Protein AF-A0A815DNC7-F1 (afdb_monomer)

Organism: NCBI:txid392033

Solvent-accessible surface area (backbone atoms only — not comparable to full-atom values): 7719 Å² total; per-residue (Å²): 117,54,85,57,88,48,74,67,56,47,53,52,51,52,52,52,50,52,59,57,53,57,51,51,60,57,48,51,54,53,51,49,60,74,75,42,46,79,85,54,43,58,59,54,49,51,54,52,54,51,49,52,55,52,47,51,56,50,52,52,52,50,52,56,58,41,68,72,48,70,76,67,83,84,49,62,48,74,32,53,50,51,44,69,61,50,58,64,48,54,61,52,51,54,50,44,66,76,69,58,60,92,44,74,83,74,32,86,90,57,52,75,68,55,38,54,51,50,53,51,53,46,47,53,64,71,60,58,73,95,117

pLDDT: mean 81.77, std 10.91, range [35.25, 95.88]

Radius of gyration: 20.59 Å; Cα contacts (8 Å, |Δi|>4): 52; chains: 1; bounding box: 56×28×52 Å

Mean predicted aligned error: 8.29 Å

InterPro domains:
  IPR011701 Major facilitator superfamily [PF07690] (3-101)
  IPR020846 Major facilitator superfamily domain [PS50850] (1-131)
  IPR036259 MFS transporter superfamily [G3DSA:1.20.1250.20] (1-125)
  IPR036259 MFS transporter superfamily [SSF103473] (1-124)

Sequence (131 aa):
MAFVKNSQQLLIARFLLGMIQSGFFTGTIIYFSLWYCKKEQIMRFAILFGAVFAAGVLDDILAYGISHMEDIGGLKNWRWLFLFEGLPIIPLGVMTYLFLGSIPDTVQWLNNCEKLLLTNLLREDAGGKLQ

Secondary structure (DSSP, 8-state):
-TT--SHHHHHHHHHHHHHHHHHHHHHHHHHHHHHS-HHHHHHHHHHHHHHHHHHHHHHHHHHHHHHT--SGGG--HHHHHHHHHHHHHHHHHHHHHHH--SSTTT-TTS-HHHHHHHHHHHHHHHS----

Structure (mmCIF, N/CA/C/O backbone):
data_AF-A0A815DNC7-F1
#
_entry.id   AF-A0A815DNC7-F1
#
loop_
_atom_site.group_PDB
_atom_site.id
_atom_site.type_symbol
_atom_site.label_atom_id
_atom_site.label_alt_id
_atom_site.label_comp_id
_atom_site.label_asym_id
_atom_site.label_entity_id
_atom_site.label_seq_id
_atom_site.pdbx_PDB_ins_code
_atom_site.Cartn_x
_atom_site.Cartn_y
_atom_site.Cartn_z
_atom_site.occupancy
_atom_site.B_iso_or_equiv
_atom_site.auth_seq_id
_atom_site.auth_comp_id
_atom_site.auth_asym_id
_atom_site.auth_atom_id
_atom_site.pdbx_PDB_model_num
ATOM 1 N N . MET A 1 1 ? -12.841 -6.440 8.687 1.00 74.56 1 MET A N 1
ATOM 2 C CA . MET A 1 1 ? -12.642 -6.441 10.160 1.00 74.56 1 MET A CA 1
ATOM 3 C C . MET A 1 1 ? -13.697 -5.634 10.912 1.00 74.56 1 MET A C 1
ATOM 5 O O . MET A 1 1 ? -14.107 -6.076 11.978 1.00 74.56 1 MET A O 1
ATOM 9 N N . ALA A 1 2 ? -14.200 -4.524 10.357 1.00 74.81 2 ALA A N 1
ATOM 10 C CA . ALA A 1 2 ? -15.220 -3.681 10.994 1.00 74.81 2 ALA A CA 1
ATOM 11 C C . ALA A 1 2 ? -16.512 -4.421 11.424 1.00 74.81 2 ALA A C 1
ATOM 13 O O . ALA A 1 2 ? -17.056 -4.138 12.487 1.00 74.81 2 ALA A O 1
ATOM 14 N N . PHE A 1 3 ? -16.968 -5.420 10.658 1.00 79.00 3 PHE A N 1
ATOM 15 C CA . PHE A 1 3 ? -18.218 -6.158 10.926 1.00 79.00 3 PHE A CA 1
ATOM 16 C C . PHE A 1 3 ? -18.055 -7.443 11.759 1.00 79.00 3 PHE A C 1
ATOM 18 O O . PHE A 1 3 ? -18.997 -8.222 11.898 1.00 79.00 3 PHE A O 1
ATOM 25 N N . VAL A 1 4 ? -16.866 -7.693 12.313 1.00 82.62 4 VAL A N 1
ATOM 26 C CA . VAL A 1 4 ? -16.583 -8.915 13.078 1.00 82.62 4 VAL A CA 1
ATOM 27 C C . VAL A 1 4 ? -17.301 -8.896 14.429 1.00 82.62 4 VAL A C 1
ATOM 29 O O . VAL A 1 4 ? -17.156 -7.940 15.193 1.00 82.62 4 VAL A O 1
ATOM 32 N N . LYS A 1 5 ? -18.029 -9.976 14.744 1.00 80.06 5 LYS A N 1
ATOM 33 C CA . LYS A 1 5 ? -18.792 -10.117 15.998 1.00 80.06 5 LYS A CA 1
ATOM 34 C C . LYS A 1 5 ? -18.094 -11.004 17.037 1.00 80.06 5 LYS A C 1
ATOM 36 O O . LYS A 1 5 ? -18.235 -10.741 18.225 1.00 80.06 5 LYS A O 1
ATOM 41 N N . ASN A 1 6 ? -17.297 -11.982 16.593 1.00 87.44 6 ASN A N 1
ATOM 42 C CA . ASN A 1 6 ? -16.635 -12.967 17.461 1.00 87.44 6 ASN A CA 1
ATOM 43 C C . ASN A 1 6 ? -15.102 -12.869 17.398 1.00 87.44 6 ASN A C 1
ATOM 45 O O . ASN A 1 6 ? -14.533 -12.610 16.338 1.00 87.44 6 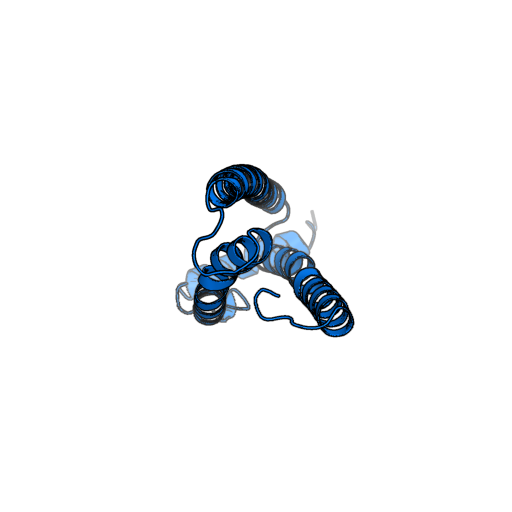ASN A O 1
ATOM 49 N N . SER A 1 7 ? -14.412 -13.179 18.500 1.00 85.19 7 SER A N 1
ATOM 50 C CA . SER A 1 7 ? -12.938 -13.156 18.567 1.00 85.19 7 SER A CA 1
ATOM 51 C C . SER A 1 7 ? -12.273 -14.108 17.564 1.00 85.19 7 SER A C 1
ATOM 53 O O . SER A 1 7 ? -11.257 -13.769 16.967 1.00 85.19 7 SER A O 1
ATOM 55 N N . GLN A 1 8 ? -12.882 -15.270 17.304 1.00 90.12 8 GLN A N 1
ATOM 56 C CA . GLN A 1 8 ? -12.397 -16.223 16.297 1.00 90.12 8 GLN A CA 1
ATOM 57 C C . GLN A 1 8 ? -12.438 -15.638 14.877 1.00 90.12 8 GLN A C 1
A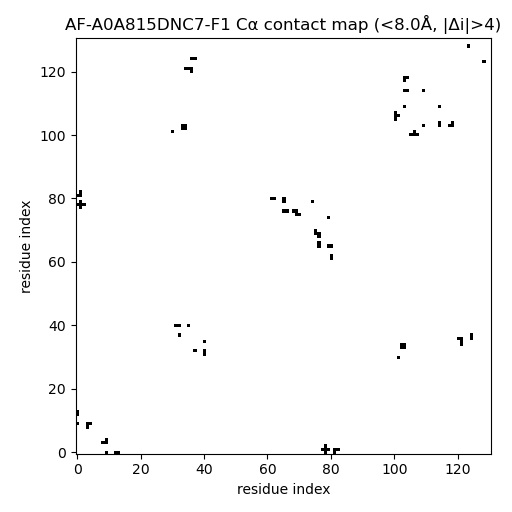TOM 59 O O . GLN A 1 8 ? -11.480 -15.769 14.120 1.00 90.12 8 GLN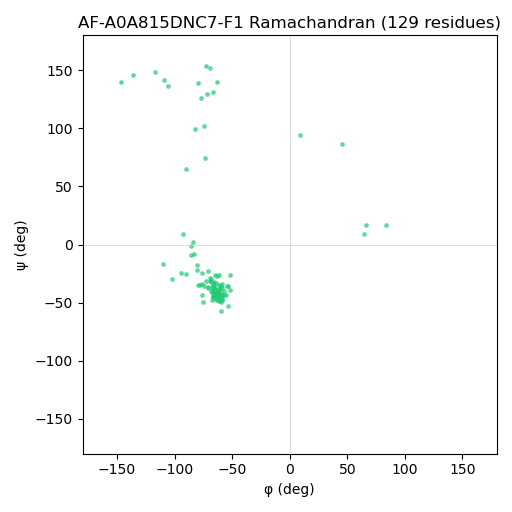 A O 1
ATOM 64 N N . GLN A 1 9 ? -13.515 -14.928 14.528 1.00 88.69 9 GLN A N 1
ATOM 65 C CA . GLN A 1 9 ? -13.645 -14.256 13.231 1.00 88.69 9 GLN A CA 1
ATOM 66 C C . GLN A 1 9 ? -12.598 -13.147 13.059 1.00 88.69 9 GLN A C 1
ATOM 68 O O . GLN A 1 9 ? -12.122 -12.924 11.948 1.00 88.69 9 GLN A O 1
ATOM 73 N N . LEU A 1 10 ? -12.212 -12.469 14.148 1.00 88.12 10 LEU A N 1
ATOM 74 C CA . LEU A 1 10 ? -11.170 -11.440 14.107 1.00 88.12 10 LEU A CA 1
ATOM 75 C C . LEU A 1 10 ? -9.818 -12.062 13.759 1.00 88.12 10 LEU A C 1
ATOM 77 O O . LEU A 1 10 ? -9.101 -11.542 12.907 1.00 88.12 10 LEU A O 1
ATOM 81 N N . LEU A 1 11 ? -9.503 -13.191 14.393 1.00 90.75 11 LEU A N 1
ATOM 82 C CA . LEU A 1 11 ? -8.242 -13.897 14.201 1.00 90.75 11 LEU A CA 1
ATOM 83 C C . LEU A 1 11 ? -8.126 -14.467 12.782 1.00 90.75 11 LEU A C 1
ATOM 85 O O . LEU A 1 11 ? -7.104 -14.278 12.126 1.00 90.75 11 LEU A O 1
ATOM 89 N N . ILE A 1 12 ? -9.206 -15.066 12.268 1.00 92.69 12 ILE A N 1
ATOM 90 C CA . ILE A 1 12 ? -9.277 -15.548 10.881 1.00 92.69 12 ILE A CA 1
ATOM 91 C C . ILE A 1 12 ? -9.111 -14.385 9.897 1.00 92.69 12 ILE A C 1
ATOM 93 O O . ILE A 1 12 ? -8.307 -14.472 8.973 1.00 92.69 12 ILE A O 1
ATOM 97 N N . ALA A 1 13 ? -9.814 -13.267 10.105 1.00 90.62 13 ALA A N 1
ATOM 98 C CA . ALA A 1 13 ? -9.668 -12.096 9.242 1.00 90.62 13 ALA A CA 1
ATOM 99 C C . ALA A 1 13 ? -8.232 -11.545 9.258 1.00 90.62 13 ALA A C 1
ATOM 101 O O . ALA A 1 13 ? -7.719 -11.144 8.217 1.00 90.62 13 ALA A O 1
ATOM 102 N N . ARG A 1 14 ? -7.565 -11.544 10.420 1.00 89.31 14 ARG A N 1
ATOM 103 C CA . ARG A 1 14 ? -6.170 -11.095 10.567 1.00 89.31 14 ARG A CA 1
ATOM 104 C C . ARG A 1 14 ? -5.208 -11.996 9.807 1.00 89.31 14 ARG A C 1
ATOM 106 O O . ARG A 1 14 ? -4.329 -11.489 9.117 1.00 89.31 14 ARG A O 1
ATOM 113 N N . PHE A 1 15 ? -5.419 -13.304 9.897 1.00 93.06 15 PHE A N 1
ATOM 114 C CA . PHE A 1 15 ? -4.640 -14.290 9.163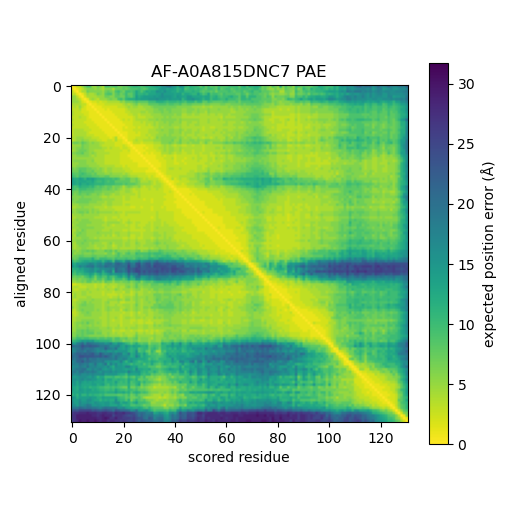 1.00 93.06 15 PHE A CA 1
ATOM 115 C C . PHE A 1 15 ? -4.783 -14.112 7.646 1.00 93.06 15 PHE A C 1
ATOM 117 O O . PHE A 1 15 ? -3.781 -14.017 6.940 1.00 93.06 15 PHE A O 1
ATOM 124 N N . LEU A 1 16 ? -6.018 -13.981 7.151 1.00 92.06 16 LEU A N 1
ATOM 125 C CA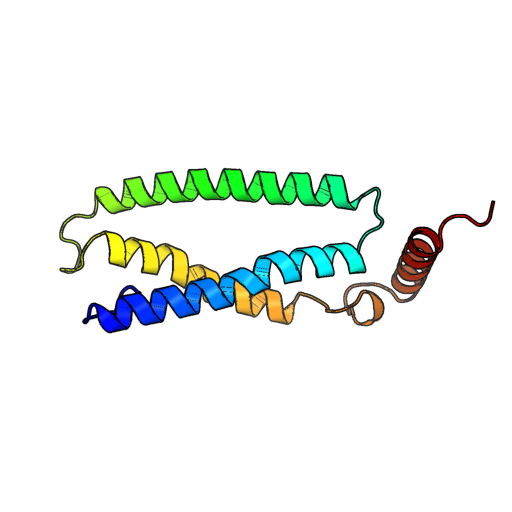 . LEU A 1 16 ? -6.278 -13.774 5.725 1.00 92.06 16 LEU A CA 1
ATOM 126 C C . LEU A 1 16 ? -5.680 -12.460 5.211 1.00 92.06 16 LEU A C 1
ATOM 128 O O . LEU A 1 16 ? -5.073 -12.452 4.144 1.00 92.06 16 LEU A O 1
ATOM 132 N N . LEU A 1 17 ? -5.789 -11.365 5.973 1.00 89.50 17 LEU A N 1
ATOM 133 C CA . LEU A 1 17 ? -5.153 -10.102 5.587 1.00 89.50 17 LEU A CA 1
ATOM 134 C C . LEU A 1 17 ? -3.631 -10.233 5.484 1.00 89.50 17 LEU A C 1
ATOM 136 O O . LEU A 1 17 ? -3.057 -9.756 4.510 1.00 89.50 17 LEU A O 1
ATOM 140 N N . GLY A 1 18 ? -2.983 -10.897 6.446 1.00 90.38 18 GLY A N 1
ATOM 141 C CA . GLY A 1 18 ? -1.535 -11.117 6.400 1.00 90.38 18 GLY A CA 1
ATOM 142 C C . GLY A 1 18 ? -1.114 -11.953 5.190 1.00 90.38 18 GLY A C 1
ATOM 143 O O . GLY A 1 18 ? -0.163 -11.604 4.492 1.00 90.38 18 GLY A O 1
ATOM 144 N N . MET A 1 19 ? -1.871 -13.012 4.888 1.00 92.38 19 MET A N 1
ATOM 145 C CA . MET A 1 19 ? -1.643 -13.841 3.705 1.00 92.38 19 MET A CA 1
ATOM 146 C C . MET A 1 19 ? -1.731 -13.014 2.415 1.00 92.38 19 MET A C 1
ATOM 148 O O . MET A 1 19 ? -0.823 -13.077 1.590 1.00 92.38 19 MET A O 1
ATOM 152 N N . ILE A 1 20 ? -2.768 -12.186 2.270 1.00 89.56 20 ILE A N 1
ATOM 153 C CA . ILE A 1 20 ? -2.967 -11.340 1.085 1.00 89.56 20 ILE A CA 1
ATOM 154 C C . ILE A 1 20 ? -1.875 -10.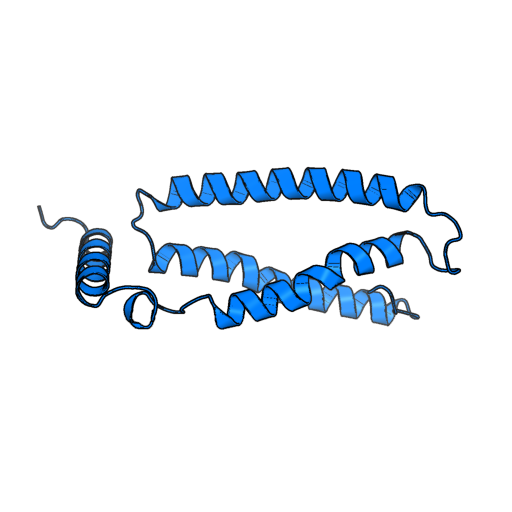261 0.968 1.00 89.56 20 ILE A C 1
ATOM 156 O O . ILE A 1 20 ? -1.327 -10.062 -0.115 1.00 89.56 20 ILE A O 1
ATOM 160 N N . GLN A 1 21 ? -1.513 -9.588 2.066 1.00 86.75 21 GLN A N 1
ATOM 161 C CA . GLN A 1 21 ? -0.504 -8.520 2.049 1.00 86.75 21 GLN A CA 1
ATOM 162 C C . GLN A 1 21 ? 0.898 -9.026 1.694 1.00 86.75 21 GLN A C 1
ATOM 164 O O . GLN A 1 21 ? 1.654 -8.314 1.035 1.00 86.75 21 GLN A O 1
ATOM 169 N N . SER A 1 22 ? 1.242 -10.260 2.075 1.00 88.06 22 SER A N 1
ATOM 170 C CA . SER A 1 22 ? 2.557 -10.835 1.759 1.00 88.06 22 SER A CA 1
ATOM 171 C C . SER A 1 22 ? 2.831 -10.897 0.249 1.00 88.06 22 SER A C 1
ATOM 173 O O . SER A 1 22 ? 3.934 -10.579 -0.196 1.00 88.06 22 SER A O 1
ATOM 175 N N . GLY A 1 23 ? 1.806 -11.203 -0.554 1.00 87.50 23 GLY A N 1
ATOM 176 C CA . GLY A 1 23 ? 1.913 -11.263 -2.012 1.00 87.50 23 GLY A CA 1
ATOM 177 C C . GLY A 1 23 ? 2.132 -9.899 -2.669 1.00 87.50 23 GLY A C 1
ATOM 178 O O . GLY A 1 23 ? 2.790 -9.818 -3.704 1.00 87.50 23 GLY A O 1
ATOM 179 N N . PHE A 1 24 ? 1.634 -8.820 -2.061 1.00 86.56 24 PHE A N 1
ATOM 180 C CA . PHE A 1 24 ? 1.737 -7.472 -2.620 1.00 86.56 24 PHE A CA 1
ATOM 181 C C . PHE A 1 24 ? 3.190 -6.986 -2.699 1.00 86.56 24 PHE A C 1
ATOM 183 O O . PHE A 1 24 ? 3.627 -6.500 -3.745 1.00 86.56 24 PHE A O 1
ATOM 190 N N . PHE A 1 25 ? 3.960 -7.154 -1.620 1.00 84.81 25 PHE A N 1
ATOM 191 C CA . PHE A 1 25 ? 5.339 -6.665 -1.569 1.00 84.81 25 PHE A CA 1
ATOM 192 C C . PHE A 1 25 ? 6.248 -7.436 -2.535 1.00 84.81 25 PHE A C 1
ATOM 194 O O . PHE A 1 25 ? 6.950 -6.834 -3.349 1.00 84.81 25 PHE A O 1
ATOM 201 N N . THR A 1 26 ? 6.175 -8.771 -2.522 1.00 88.75 26 THR A N 1
ATOM 202 C CA . THR A 1 26 ? 6.933 -9.618 -3.456 1.00 88.75 26 THR A CA 1
ATOM 203 C C . THR A 1 26 ? 6.509 -9.382 -4.906 1.00 88.75 26 THR A C 1
ATOM 205 O O . THR A 1 26 ? 7.367 -9.264 -5.781 1.00 88.75 26 THR A O 1
ATOM 208 N N . GLY A 1 27 ? 5.205 -9.248 -5.169 1.00 88.31 27 GLY A N 1
ATOM 209 C CA . GLY A 1 27 ? 4.683 -8.957 -6.504 1.00 88.31 27 GLY A CA 1
ATOM 210 C C . GLY A 1 27 ? 5.197 -7.627 -7.054 1.00 88.31 27 GLY A C 1
ATOM 211 O O . GLY A 1 27 ? 5.634 -7.563 -8.201 1.00 88.31 27 GLY A O 1
ATOM 212 N N . THR A 1 28 ? 5.238 -6.591 -6.217 1.00 87.50 28 THR A N 1
ATOM 213 C CA . THR A 1 28 ? 5.739 -5.262 -6.595 1.00 87.50 28 THR A CA 1
ATOM 214 C C . THR A 1 28 ? 7.225 -5.297 -6.969 1.00 87.50 28 THR A C 1
ATOM 216 O O . THR A 1 28 ? 7.624 -4.706 -7.971 1.00 87.50 28 THR A O 1
ATOM 219 N N . ILE A 1 29 ? 8.051 -6.038 -6.222 1.00 87.88 29 ILE A N 1
ATOM 220 C CA . ILE A 1 29 ? 9.490 -6.173 -6.516 1.00 87.88 29 ILE A CA 1
ATOM 221 C C . ILE A 1 29 ? 9.726 -6.873 -7.859 1.00 87.88 29 ILE A C 1
ATOM 223 O O . ILE A 1 29 ? 10.548 -6.422 -8.662 1.00 87.88 29 ILE A O 1
ATOM 227 N N . ILE A 1 30 ? 9.003 -7.965 -8.117 1.00 87.19 30 ILE A N 1
ATOM 228 C CA . ILE A 1 30 ? 9.102 -8.698 -9.386 1.00 87.19 30 ILE A CA 1
ATOM 229 C C . ILE A 1 30 ? 8.632 -7.805 -10.536 1.00 87.19 30 ILE A C 1
ATOM 231 O O . ILE A 1 30 ? 9.301 -7.728 -11.563 1.00 87.19 30 ILE A O 1
ATOM 235 N N . TYR A 1 31 ? 7.536 -7.069 -10.343 1.00 86.19 31 TYR A N 1
ATOM 236 C CA . TYR A 1 31 ? 7.021 -6.138 -11.340 1.00 86.19 31 TYR A CA 1
ATOM 237 C C . TYR A 1 31 ? 8.050 -5.061 -11.711 1.00 86.19 31 TYR A C 1
ATOM 239 O O . TYR A 1 31 ? 8.335 -4.864 -12.891 1.00 86.19 31 TYR A O 1
ATOM 247 N N . PHE A 1 32 ? 8.687 -4.421 -10.724 1.00 85.44 32 PHE A N 1
ATOM 248 C CA . PHE A 1 32 ? 9.762 -3.458 -10.989 1.00 85.44 32 PHE A CA 1
ATOM 249 C C . PHE A 1 32 ? 10.957 -4.095 -11.705 1.00 85.44 32 PHE A C 1
ATOM 251 O O . PHE A 1 32 ? 11.569 -3.457 -12.561 1.00 85.44 32 PHE A O 1
ATOM 258 N N . SER A 1 33 ? 11.258 -5.357 -11.396 1.00 83.62 33 SER A N 1
ATOM 259 C CA . SER A 1 33 ? 12.360 -6.087 -12.025 1.00 83.62 33 SER A CA 1
ATOM 260 C C . SER A 1 33 ? 12.109 -6.410 -13.500 1.00 83.62 33 SER A C 1
ATOM 262 O O . SER A 1 33 ? 13.059 -6.481 -14.273 1.00 83.62 33 SER A O 1
ATOM 264 N N . LEU A 1 34 ? 10.846 -6.575 -13.903 1.00 82.19 34 LEU A N 1
ATOM 265 C CA . LEU A 1 34 ? 10.455 -6.842 -15.293 1.00 82.19 34 LEU A CA 1
ATOM 266 C C . LEU A 1 34 ? 10.412 -5.582 -16.168 1.00 82.19 34 LEU A C 1
ATOM 268 O O . LEU A 1 34 ? 10.477 -5.688 -17.390 1.00 82.19 34 LEU A O 1
ATOM 272 N N . TRP A 1 35 ? 10.279 -4.406 -15.555 1.00 80.25 35 TRP A N 1
ATOM 273 C CA . TRP A 1 35 ? 10.030 -3.148 -16.263 1.00 80.25 35 TRP A CA 1
ATOM 274 C C . TRP A 1 35 ? 11.205 -2.169 -16.265 1.00 80.25 35 TRP A C 1
ATOM 276 O O . TRP A 1 35 ? 11.208 -1.247 -17.078 1.00 80.25 35 TRP A O 1
ATOM 286 N N . TYR A 1 36 ? 12.198 -2.344 -15.388 1.00 81.69 36 TYR A N 1
ATOM 287 C CA . TYR A 1 36 ? 13.283 -1.374 -15.218 1.00 81.69 36 TYR A CA 1
ATOM 288 C C . TYR A 1 36 ? 14.661 -2.020 -15.115 1.00 81.69 36 TYR A C 1
ATOM 290 O O . TYR A 1 36 ? 14.819 -3.067 -14.491 1.00 81.69 36 TYR A O 1
ATOM 298 N N . CYS A 1 37 ? 15.676 -1.335 -15.648 1.00 80.50 37 CYS A N 1
ATOM 299 C CA . CYS A 1 37 ? 17.082 -1.714 -15.500 1.00 80.50 37 CYS A CA 1
ATOM 300 C C . CYS A 1 37 ? 17.575 -1.512 -14.057 1.00 80.50 37 CYS A C 1
ATOM 302 O O . CYS A 1 37 ? 17.126 -0.606 -13.346 1.00 80.50 37 CYS A O 1
ATOM 304 N N . LYS A 1 38 ? 18.572 -2.298 -13.637 1.00 78.88 38 LYS A N 1
ATOM 305 C CA . LYS A 1 38 ? 19.097 -2.338 -12.255 1.00 78.88 38 LYS A CA 1
ATOM 306 C C . LYS A 1 38 ? 19.506 -0.970 -11.707 1.00 78.88 38 LYS A C 1
ATOM 308 O O . LYS A 1 38 ? 19.306 -0.686 -10.529 1.00 78.88 38 LYS A O 1
ATOM 313 N N . LYS A 1 39 ? 20.057 -0.102 -12.561 1.00 81.06 39 LYS A N 1
ATOM 314 C CA . LYS A 1 39 ? 20.490 1.253 -12.176 1.00 81.06 39 LYS A CA 1
ATOM 315 C C . LYS A 1 39 ? 19.325 2.180 -11.820 1.00 81.06 39 LYS A C 1
ATOM 317 O O . LYS A 1 39 ? 19.481 3.038 -10.959 1.00 81.06 39 LYS A O 1
ATOM 322 N N . GLU A 1 40 ? 18.169 2.003 -12.453 1.00 84.06 40 GLU A N 1
ATOM 323 C CA . GLU A 1 40 ? 16.986 2.839 -12.217 1.00 84.06 40 GLU A CA 1
ATOM 324 C C . GLU A 1 40 ? 16.088 2.290 -11.105 1.00 84.06 40 GLU A C 1
ATOM 326 O O . GLU A 1 40 ? 15.371 3.051 -10.453 1.00 84.06 40 GLU A O 1
ATOM 331 N N . GLN A 1 41 ? 16.135 0.976 -10.863 1.00 86.75 41 GLN A N 1
ATOM 332 C CA . GLN A 1 41 ? 15.325 0.310 -9.840 1.00 86.75 41 GLN A CA 1
ATOM 333 C C . GLN A 1 41 ? 15.513 0.935 -8.453 1.00 86.75 41 GLN A C 1
ATOM 335 O O . GLN A 1 41 ? 14.531 1.182 -7.758 1.00 86.75 41 GLN A O 1
ATOM 340 N N . ILE A 1 42 ? 16.755 1.249 -8.066 1.00 88.12 42 ILE A N 1
ATOM 341 C CA . ILE A 1 42 ? 17.072 1.807 -6.740 1.00 88.12 42 ILE A CA 1
ATOM 342 C C . ILE A 1 42 ? 16.352 3.141 -6.513 1.00 88.12 42 ILE A C 1
ATOM 344 O O . ILE A 1 42 ? 15.740 3.343 -5.466 1.00 88.12 42 ILE A O 1
ATOM 348 N N . MET A 1 43 ? 16.373 4.037 -7.505 1.00 89.25 43 MET A N 1
ATOM 349 C CA . MET A 1 43 ? 15.706 5.338 -7.401 1.00 89.25 43 MET A CA 1
ATOM 350 C C . MET A 1 43 ? 14.184 5.179 -7.295 1.00 89.25 43 MET A C 1
ATOM 352 O O . MET A 1 43 ? 13.540 5.871 -6.508 1.00 89.25 43 MET A O 1
ATOM 356 N N . ARG A 1 44 ? 13.600 4.233 -8.038 1.00 88.50 44 ARG A N 1
ATOM 357 C CA . ARG A 1 44 ? 12.155 3.957 -7.998 1.00 88.50 44 ARG A CA 1
ATOM 358 C C . ARG A 1 44 ? 11.726 3.360 -6.664 1.00 88.50 44 ARG A C 1
ATOM 360 O O . ARG A 1 44 ? 10.709 3.779 -6.116 1.00 88.50 44 ARG A O 1
ATOM 367 N N . PHE A 1 45 ? 12.526 2.456 -6.101 1.00 89.75 45 PHE A N 1
ATOM 368 C CA . PHE A 1 45 ? 12.297 1.956 -4.749 1.00 89.75 45 PHE A CA 1
ATOM 369 C C . PHE A 1 45 ? 12.398 3.070 -3.709 1.00 89.75 45 PHE A C 1
ATOM 371 O O . PHE A 1 45 ? 11.549 3.132 -2.827 1.00 89.75 45 PHE A O 1
ATOM 378 N N . ALA A 1 46 ? 13.363 3.986 -3.824 1.00 92.00 46 ALA A N 1
ATOM 379 C CA . ALA A 1 46 ? 13.480 5.109 -2.895 1.00 92.00 46 ALA A CA 1
ATOM 380 C C . ALA A 1 46 ? 12.215 5.986 -2.883 1.00 92.00 46 ALA A C 1
ATOM 382 O O . ALA A 1 46 ? 11.726 6.343 -1.812 1.00 92.00 46 ALA A O 1
ATOM 383 N N . ILE A 1 47 ? 11.641 6.271 -4.058 1.00 92.06 47 ILE A N 1
ATOM 384 C CA . ILE A 1 47 ? 10.374 7.012 -4.174 1.00 92.06 47 ILE A CA 1
ATOM 385 C C . ILE A 1 47 ? 9.217 6.216 -3.555 1.00 92.06 47 ILE A C 1
ATOM 387 O O . ILE A 1 47 ? 8.429 6.780 -2.798 1.00 92.06 47 ILE A O 1
ATOM 391 N N . LEU A 1 48 ? 9.130 4.908 -3.830 1.00 90.81 48 LEU A N 1
ATOM 392 C CA . LEU A 1 48 ? 8.094 4.038 -3.267 1.00 90.81 48 LEU A CA 1
ATOM 393 C C . LEU A 1 48 ? 8.150 4.017 -1.735 1.00 90.81 48 LEU A C 1
ATOM 395 O O . LEU A 1 48 ? 7.134 4.229 -1.081 1.00 90.81 48 LEU A O 1
ATOM 399 N N . PHE A 1 49 ? 9.331 3.803 -1.155 1.00 91.31 49 PHE A N 1
ATOM 400 C CA . PHE A 1 49 ? 9.506 3.813 0.296 1.00 91.31 49 PHE A CA 1
ATOM 401 C C . PHE A 1 49 ? 9.229 5.194 0.890 1.00 91.31 49 PHE A C 1
ATOM 403 O O . PHE A 1 49 ? 8.590 5.277 1.934 1.00 91.31 49 PHE A O 1
ATOM 410 N N . GLY A 1 50 ? 9.625 6.276 0.212 1.00 95.62 50 GLY A N 1
ATOM 411 C CA . GLY A 1 50 ? 9.259 7.636 0.609 1.00 95.62 50 GLY A CA 1
ATOM 412 C C . GLY A 1 50 ? 7.742 7.833 0.684 1.00 95.62 50 GLY A C 1
ATOM 413 O O . GLY A 1 50 ? 7.241 8.384 1.662 1.00 95.62 50 GLY A O 1
ATOM 414 N N . ALA A 1 51 ? 7.001 7.313 -0.298 1.00 93.19 51 ALA A N 1
ATOM 415 C CA . ALA A 1 51 ? 5.541 7.332 -0.287 1.00 93.19 51 ALA A CA 1
ATOM 416 C C . ALA A 1 51 ? 4.949 6.475 0.843 1.00 93.19 51 ALA A C 1
ATOM 418 O O . ALA A 1 51 ? 3.984 6.900 1.467 1.00 93.19 51 ALA A O 1
ATOM 419 N N . VAL A 1 52 ? 5.538 5.313 1.155 1.00 92.31 52 VAL A N 1
ATOM 420 C CA . VAL A 1 52 ? 5.120 4.472 2.294 1.00 92.31 52 VAL A CA 1
ATOM 421 C C . VAL A 1 52 ? 5.298 5.208 3.623 1.00 92.31 52 VAL A C 1
ATOM 423 O O . VAL A 1 52 ? 4.396 5.183 4.455 1.00 92.31 52 VAL A O 1
ATOM 426 N N . PHE A 1 53 ? 6.421 5.905 3.821 1.00 95.62 53 PHE A N 1
ATOM 427 C CA . PHE A 1 53 ? 6.623 6.723 5.020 1.00 95.62 53 PHE A CA 1
ATOM 428 C C . PHE A 1 53 ? 5.618 7.873 5.105 1.00 95.62 53 PHE A C 1
ATOM 430 O O . PHE A 1 53 ? 5.049 8.109 6.167 1.00 95.62 53 PHE A O 1
ATOM 437 N N . ALA A 1 54 ? 5.371 8.567 3.991 1.00 95.75 54 ALA A N 1
ATOM 438 C CA . ALA A 1 54 ? 4.380 9.637 3.943 1.00 95.75 54 ALA A CA 1
ATOM 439 C C . ALA A 1 54 ? 2.964 9.117 4.239 1.00 95.75 54 ALA A C 1
ATOM 441 O O . ALA A 1 54 ? 2.244 9.737 5.016 1.00 95.75 54 ALA A O 1
ATOM 442 N N . ALA A 1 55 ? 2.587 7.968 3.670 1.00 92.94 55 ALA A N 1
ATOM 443 C CA . ALA A 1 55 ? 1.318 7.306 3.950 1.00 92.94 55 ALA A CA 1
ATOM 444 C C . ALA A 1 55 ? 1.190 6.963 5.438 1.00 92.94 55 ALA A C 1
ATOM 446 O O . ALA A 1 55 ? 0.194 7.336 6.039 1.00 92.94 55 ALA A O 1
ATOM 447 N N . GLY A 1 56 ? 2.234 6.404 6.062 1.00 93.06 56 GLY A N 1
ATOM 448 C CA . GLY A 1 56 ? 2.223 6.108 7.498 1.00 93.06 56 GLY A CA 1
ATOM 449 C C . GLY A 1 56 ? 1.940 7.334 8.375 1.00 93.06 56 GLY A C 1
ATOM 450 O O . GLY A 1 56 ? 1.150 7.255 9.309 1.00 93.06 56 GLY A O 1
ATOM 451 N N . VAL A 1 57 ? 2.504 8.499 8.036 1.00 95.88 57 VAL A N 1
ATOM 452 C CA . VAL A 1 57 ? 2.192 9.755 8.746 1.00 95.88 57 VAL A CA 1
ATOM 453 C C . VAL A 1 57 ? 0.732 10.174 8.533 1.00 95.88 57 VAL A C 1
ATOM 455 O O . VAL A 1 57 ? 0.091 10.678 9.455 1.00 95.88 57 VAL A O 1
ATOM 458 N N . LEU A 1 58 ? 0.184 9.973 7.331 1.00 93.12 58 LEU A N 1
ATOM 459 C CA . LEU A 1 58 ? -1.230 10.241 7.056 1.00 93.12 58 LEU A CA 1
ATOM 460 C C . LEU A 1 58 ? -2.151 9.282 7.821 1.00 93.12 58 LEU A C 1
ATOM 462 O O . LEU A 1 58 ? -3.177 9.727 8.333 1.00 93.12 58 LEU A O 1
ATOM 466 N N . ASP A 1 59 ? -1.776 8.008 7.939 1.00 90.44 59 ASP A N 1
ATOM 467 C CA . ASP A 1 59 ? -2.494 7.009 8.731 1.00 90.44 59 ASP A CA 1
ATOM 468 C C . ASP A 1 59 ? -2.523 7.388 10.220 1.00 90.44 59 ASP A C 1
ATOM 470 O O . ASP A 1 59 ? -3.576 7.308 10.855 1.00 90.44 59 ASP A O 1
ATOM 474 N N . ASP A 1 60 ? -1.416 7.900 10.768 1.00 91.12 60 ASP A N 1
ATOM 475 C CA . ASP A 1 60 ? -1.359 8.391 12.152 1.00 91.12 60 ASP A CA 1
ATOM 476 C C . ASP A 1 60 ? -2.289 9.598 12.376 1.00 91.12 60 ASP A C 1
ATOM 478 O O . ASP A 1 60 ? -3.017 9.667 13.374 1.00 91.12 60 ASP A O 1
ATOM 482 N N . ILE A 1 61 ? -2.322 10.543 11.430 1.00 92.31 61 ILE A N 1
ATOM 483 C CA . ILE A 1 61 ? -3.230 11.702 11.481 1.00 92.31 61 ILE A CA 1
ATOM 484 C C . ILE A 1 61 ? -4.691 11.245 11.377 1.00 92.31 61 ILE A C 1
ATOM 486 O O . ILE A 1 61 ? -5.555 11.745 12.102 1.00 92.31 61 ILE A O 1
ATOM 490 N N . LEU A 1 62 ? -4.979 10.277 10.505 1.00 89.81 62 LEU A N 1
ATOM 491 C CA . LEU A 1 62 ? -6.311 9.700 10.356 1.00 89.81 62 LEU A CA 1
ATOM 492 C C . LEU A 1 62 ? -6.755 8.994 11.645 1.00 89.81 62 LEU A C 1
ATOM 494 O O . LEU A 1 62 ? -7.885 9.188 12.098 1.00 89.81 62 LEU A O 1
ATOM 498 N N . ALA A 1 63 ? -5.861 8.233 12.279 1.00 88.88 63 ALA A N 1
ATOM 499 C CA . ALA A 1 63 ? -6.114 7.584 13.560 1.00 88.88 63 ALA A CA 1
ATOM 500 C C . ALA A 1 63 ? -6.397 8.604 14.675 1.00 88.88 63 ALA A C 1
ATOM 502 O O . ALA A 1 63 ? -7.311 8.397 15.477 1.00 88.88 63 ALA A O 1
ATOM 503 N N . TYR A 1 64 ? -5.677 9.731 14.692 1.00 89.56 64 TYR A N 1
ATOM 504 C CA . TYR A 1 64 ? -5.956 10.846 15.598 1.00 89.56 64 TYR A CA 1
ATOM 505 C C . TYR A 1 64 ? -7.319 11.504 15.321 1.00 89.56 64 TYR A C 1
ATOM 507 O O . TYR A 1 64 ? -8.055 11.823 16.252 1.00 89.56 64 TYR A O 1
ATOM 515 N N . GLY A 1 65 ? -7.715 11.668 14.057 1.00 86.44 65 GLY A N 1
ATOM 516 C CA . GLY A 1 65 ? -9.047 12.176 13.712 1.00 86.44 65 GLY A CA 1
ATOM 517 C C . GLY A 1 65 ? -10.172 11.244 14.179 1.00 86.44 65 GLY A C 1
ATOM 518 O O . GLY A 1 65 ? -11.186 11.695 14.710 1.00 86.44 65 GLY A O 1
ATOM 519 N N . ILE A 1 66 ? -9.971 9.932 14.046 1.00 84.88 66 ILE A N 1
ATOM 520 C CA . ILE A 1 66 ? -10.950 8.908 14.435 1.00 84.88 66 ILE A CA 1
ATOM 521 C C . ILE A 1 66 ? -11.004 8.712 15.956 1.00 84.88 66 ILE A C 1
ATOM 523 O O . ILE A 1 66 ? -12.045 8.317 16.481 1.00 84.88 66 ILE A O 1
ATOM 527 N N . SER A 1 67 ? -9.937 9.024 16.697 1.00 81.69 67 SER A N 1
ATOM 528 C CA . SER A 1 67 ? -9.976 8.982 18.164 1.00 81.69 67 SER A CA 1
ATOM 529 C C . SER A 1 67 ? -10.934 10.019 18.760 1.00 81.69 67 SER A C 1
ATOM 531 O O . SER A 1 67 ? -11.501 9.761 19.815 1.00 81.69 67 SER A O 1
ATOM 533 N N . HIS A 1 68 ? -11.184 11.128 18.055 1.00 80.81 68 HIS A N 1
ATOM 534 C CA . HIS A 1 68 ? -12.145 12.166 18.450 1.00 80.81 68 HIS A CA 1
ATOM 535 C C . HIS A 1 68 ? -13.596 11.836 18.061 1.00 80.81 68 HIS A C 1
ATOM 537 O O . HIS A 1 68 ? -14.520 12.541 18.462 1.00 80.81 68 HIS A O 1
ATOM 543 N N . MET A 1 69 ? -13.814 10.772 17.284 1.00 71.19 69 MET A N 1
ATOM 544 C CA . MET A 1 69 ? -15.139 10.288 16.897 1.00 71.19 69 MET A CA 1
ATOM 545 C C . MET A 1 69 ? -15.653 9.265 17.917 1.00 71.19 69 MET A C 1
ATOM 547 O O . MET A 1 69 ? -15.819 8.087 17.600 1.00 71.19 69 MET A O 1
ATOM 551 N N . GLU A 1 70 ? -15.889 9.701 19.153 1.00 63.34 70 GLU A N 1
ATOM 552 C CA . GLU A 1 70 ? -16.573 8.878 20.156 1.00 63.34 70 GLU A CA 1
ATOM 553 C C . GLU A 1 70 ? -18.099 8.905 19.927 1.00 63.34 70 GLU A C 1
ATOM 555 O O . GLU A 1 70 ? -18.678 9.931 19.578 1.00 63.34 70 GLU A O 1
ATOM 560 N N . ASP A 1 71 ? -18.749 7.746 20.073 1.00 60.81 71 ASP A N 1
ATOM 561 C CA . ASP A 1 71 ? -20.209 7.537 19.989 1.00 60.81 71 ASP A CA 1
ATOM 562 C C . ASP A 1 71 ? -20.921 7.800 18.644 1.00 60.81 71 ASP A C 1
ATOM 564 O O . ASP A 1 71 ? -22.146 7.669 18.542 1.00 60.81 71 ASP A O 1
ATOM 568 N N . ILE A 1 72 ? -20.192 8.036 17.549 1.00 65.44 72 ILE A N 1
ATOM 569 C CA . ILE A 1 72 ? -20.805 8.121 16.214 1.00 65.44 72 ILE A CA 1
ATOM 570 C C . ILE A 1 72 ? -21.189 6.708 15.725 1.00 65.44 72 ILE A C 1
ATOM 572 O O . ILE A 1 72 ? -20.357 5.917 15.272 1.00 65.44 72 ILE A O 1
ATOM 576 N N . GLY A 1 73 ? -22.481 6.375 15.825 1.00 64.69 73 GLY A N 1
ATOM 577 C CA . GLY A 1 73 ? -23.070 5.151 15.262 1.00 64.69 73 GLY A CA 1
ATOM 578 C C . GLY A 1 73 ? -22.939 3.879 16.113 1.00 64.69 73 GLY A C 1
ATOM 579 O O . GLY A 1 73 ? -23.116 2.784 15.579 1.00 64.69 73 GLY A O 1
ATOM 580 N N . GLY A 1 74 ? -22.623 3.985 17.412 1.00 71.06 74 GLY A N 1
ATOM 581 C CA . GLY A 1 74 ? -22.578 2.841 18.345 1.00 71.06 74 GLY A CA 1
ATOM 582 C C . GLY A 1 74 ? -21.479 1.805 18.055 1.00 71.06 74 GLY A C 1
ATOM 583 O O . GLY A 1 74 ? -21.534 0.666 18.529 1.00 71.06 74 GLY A O 1
ATOM 584 N N . LEU A 1 75 ? -20.484 2.170 17.243 1.00 72.06 75 LEU A N 1
ATOM 585 C CA . LEU A 1 75 ? -19.359 1.322 16.851 1.00 72.06 75 LEU A CA 1
ATOM 586 C C . LEU A 1 75 ? -18.072 1.808 17.521 1.00 72.06 75 LEU A C 1
ATOM 588 O O . LEU A 1 75 ? -17.821 3.001 17.618 1.00 72.06 75 LEU A O 1
ATOM 592 N N . LYS A 1 76 ? -17.222 0.864 17.941 1.00 78.06 76 LYS A N 1
ATOM 593 C CA . LYS A 1 76 ? -15.899 1.170 18.506 1.00 78.06 76 LYS A CA 1
ATOM 594 C C . LYS A 1 76 ? -15.012 1.866 17.465 1.00 78.06 76 LYS A C 1
ATOM 596 O O . LYS A 1 76 ? -14.954 1.399 16.328 1.00 78.06 76 LYS A O 1
ATOM 601 N N . ASN A 1 77 ? -14.238 2.867 17.882 1.00 78.88 77 ASN A N 1
ATOM 602 C CA . ASN A 1 77 ? -13.406 3.725 17.021 1.00 78.88 77 ASN A CA 1
ATOM 603 C C . ASN A 1 77 ? -12.483 2.922 16.076 1.00 78.88 77 ASN A C 1
ATOM 605 O O . ASN A 1 77 ? -12.382 3.218 14.889 1.00 78.88 77 ASN A O 1
ATOM 609 N N . TRP A 1 78 ? -11.897 1.814 16.548 1.00 80.94 78 TRP A N 1
ATOM 610 C CA . TRP A 1 78 ? -11.040 0.947 15.721 1.00 80.94 78 TRP A CA 1
ATOM 611 C C . TRP A 1 78 ? -11.760 0.323 14.509 1.00 80.94 78 TRP A C 1
ATOM 613 O O . TRP A 1 78 ? -11.119 -0.010 13.517 1.00 80.94 78 TRP A O 1
ATOM 623 N N . ARG A 1 79 ? -13.087 0.137 14.562 1.00 84.31 79 ARG A N 1
ATOM 624 C CA . ARG A 1 79 ? -13.865 -0.404 13.432 1.00 84.31 79 ARG A CA 1
ATOM 625 C C . ARG A 1 79 ? -14.035 0.626 12.325 1.00 84.31 79 ARG A C 1
ATOM 627 O O . ARG A 1 79 ? -14.015 0.241 11.159 1.00 84.31 79 ARG A O 1
ATOM 634 N N . TRP A 1 80 ? -14.187 1.896 12.697 1.00 83.81 80 TRP A N 1
ATOM 635 C CA . TRP A 1 80 ? -14.244 3.009 11.756 1.00 83.81 80 TRP A CA 1
ATOM 636 C C . TRP A 1 80 ? -12.915 3.180 11.026 1.00 83.81 80 TRP A C 1
ATOM 638 O O . TRP A 1 80 ? -12.933 3.316 9.807 1.00 83.81 80 TRP A O 1
ATOM 648 N N . LEU A 1 81 ? -11.784 3.033 11.724 1.00 85.62 81 LEU A N 1
ATOM 649 C CA . LEU A 1 81 ? -10.449 3.047 11.112 1.00 85.62 81 LEU A CA 1
ATOM 650 C C . LEU A 1 81 ? -10.337 2.038 9.959 1.00 85.62 81 LEU A C 1
ATOM 652 O O . LEU A 1 81 ? -10.083 2.425 8.824 1.00 85.62 81 LEU A O 1
ATOM 656 N N . PHE A 1 82 ? -10.679 0.768 10.203 1.00 84.00 82 PHE A N 1
ATOM 657 C CA . PHE A 1 82 ? -10.662 -0.253 9.146 1.00 84.00 82 PHE A CA 1
ATOM 658 C C . PHE A 1 82 ? -11.641 0.012 7.999 1.00 84.00 82 PHE A C 1
ATOM 660 O O . PHE A 1 82 ? -11.440 -0.508 6.901 1.00 84.00 82 PHE A O 1
ATOM 667 N N . LEU A 1 83 ? -12.738 0.729 8.252 1.00 85.75 83 LEU A N 1
ATOM 668 C CA . LEU A 1 83 ? -13.704 1.064 7.212 1.00 85.75 83 LEU A CA 1
ATOM 669 C C . LEU A 1 83 ? -13.146 2.170 6.310 1.00 85.75 83 LEU A C 1
ATOM 671 O O . LEU A 1 83 ? -13.154 2.011 5.095 1.00 85.75 83 LEU A O 1
ATOM 675 N N . PHE A 1 84 ? -12.636 3.252 6.900 1.00 86.38 84 PHE A N 1
ATOM 676 C CA . PHE A 1 84 ? -12.083 4.387 6.161 1.00 86.38 84 PHE A CA 1
ATOM 677 C C . PHE A 1 84 ? -10.801 4.039 5.413 1.00 86.38 84 PHE A C 1
ATOM 679 O O . PHE A 1 84 ? -10.621 4.496 4.291 1.00 86.38 84 PHE A O 1
ATOM 686 N N . GLU A 1 85 ? -9.953 3.195 5.992 1.00 86.62 85 GLU A N 1
ATOM 687 C CA . GLU A 1 85 ? -8.728 2.733 5.345 1.00 86.62 85 GLU A CA 1
ATOM 688 C C . GLU A 1 85 ? -9.037 1.679 4.269 1.00 86.62 85 GLU A C 1
ATOM 690 O O . GLU A 1 85 ? -8.538 1.746 3.151 1.00 86.62 85 GLU A O 1
ATOM 695 N N . GLY A 1 86 ? -9.931 0.724 4.555 1.00 85.88 86 GLY A N 1
ATOM 696 C CA . GLY A 1 86 ? -10.209 -0.401 3.658 1.00 85.88 86 GLY A CA 1
ATOM 697 C C . GLY A 1 86 ? -11.107 -0.080 2.459 1.00 85.88 86 GLY A C 1
ATOM 698 O O . GLY A 1 86 ? -10.922 -0.655 1.386 1.00 85.88 86 GLY A O 1
ATOM 699 N N . LEU A 1 87 ? -12.088 0.814 2.614 1.00 89.69 87 LEU A N 1
ATOM 700 C CA . LEU A 1 87 ? -13.062 1.134 1.565 1.00 89.69 87 LEU A CA 1
ATOM 701 C C . LEU A 1 87 ? -12.433 1.730 0.286 1.00 89.69 87 LEU A C 1
ATOM 703 O O . LEU A 1 87 ? -12.771 1.236 -0.792 1.00 89.69 87 LEU A O 1
ATOM 707 N N . PRO A 1 88 ? -11.529 2.732 0.342 1.00 90.00 88 PRO A N 1
ATOM 708 C CA . PRO A 1 88 ? -10.937 3.319 -0.863 1.00 90.00 88 PRO A CA 1
ATOM 709 C C . PRO A 1 88 ? -9.956 2.378 -1.577 1.00 90.00 88 PRO A C 1
ATOM 711 O O . PRO A 1 88 ? -9.751 2.507 -2.784 1.00 90.00 88 PRO A O 1
ATOM 714 N N . ILE A 1 89 ? -9.385 1.393 -0.876 1.00 90.06 89 ILE A N 1
ATOM 715 C CA . ILE A 1 89 ? -8.419 0.444 -1.452 1.00 90.06 89 ILE A CA 1
ATOM 716 C C . ILE A 1 89 ? -9.096 -0.505 -2.453 1.00 90.06 89 ILE A C 1
ATOM 718 O O . ILE A 1 89 ? -8.478 -0.896 -3.441 1.00 90.06 89 ILE A O 1
ATOM 722 N N . ILE A 1 90 ? -10.373 -0.849 -2.249 1.00 90.12 90 ILE A N 1
ATOM 723 C CA . ILE A 1 90 ? -11.117 -1.762 -3.133 1.00 90.12 90 ILE A CA 1
ATOM 724 C C . ILE A 1 90 ? -11.199 -1.226 -4.579 1.00 90.12 90 ILE A C 1
ATOM 726 O O . ILE A 1 90 ? -10.738 -1.926 -5.485 1.00 90.12 90 ILE A O 1
ATOM 730 N N . PRO A 1 91 ? -11.732 -0.014 -4.848 1.00 93.38 91 PRO A N 1
ATOM 731 C CA . PRO A 1 91 ? -11.776 0.522 -6.206 1.00 93.38 91 PRO A CA 1
ATOM 732 C C . PRO A 1 91 ? -10.379 0.801 -6.770 1.00 93.38 91 PRO A C 1
ATOM 734 O O . PRO A 1 91 ? -10.162 0.562 -7.955 1.00 93.38 91 PRO A O 1
ATOM 737 N N . LEU A 1 92 ? -9.414 1.229 -5.944 1.00 89.88 92 LEU A N 1
ATOM 738 C CA . LEU A 1 92 ? -8.024 1.411 -6.382 1.00 89.88 92 LEU A CA 1
ATOM 739 C C . LEU A 1 92 ? -7.391 0.094 -6.851 1.00 89.88 92 LEU A C 1
ATOM 741 O O . LEU A 1 92 ? -6.685 0.077 -7.860 1.00 89.88 92 LEU A O 1
ATOM 745 N N . GLY A 1 93 ? -7.680 -1.019 -6.175 1.00 88.38 93 GLY A N 1
ATOM 746 C CA . GLY A 1 93 ? -7.239 -2.351 -6.586 1.00 88.38 93 GLY A CA 1
ATOM 747 C C . GLY A 1 93 ? -7.837 -2.776 -7.927 1.00 88.38 93 GLY A C 1
ATOM 748 O O . GLY A 1 93 ? -7.116 -3.271 -8.792 1.00 88.38 93 GLY A O 1
ATOM 749 N N . VAL A 1 94 ? -9.131 -2.516 -8.143 1.00 89.12 94 VAL A N 1
ATOM 750 C CA . VAL A 1 94 ? -9.801 -2.791 -9.428 1.00 89.12 94 VAL A CA 1
ATOM 751 C C . VAL A 1 94 ? -9.226 -1.922 -10.547 1.00 89.12 94 VAL A C 1
ATOM 753 O O . VAL A 1 94 ? -8.922 -2.435 -11.621 1.00 89.12 94 VAL A O 1
ATOM 756 N N . MET A 1 95 ? -9.018 -0.627 -10.298 1.00 88.75 95 MET A N 1
ATOM 757 C CA . MET A 1 95 ? -8.373 0.265 -11.265 1.00 88.75 95 MET A CA 1
ATOM 758 C C . MET A 1 95 ? -6.966 -0.223 -11.605 1.00 88.75 95 MET A C 1
ATOM 760 O O . MET A 1 95 ? -6.620 -0.331 -12.777 1.00 88.75 95 MET A O 1
ATOM 764 N N . THR A 1 96 ? -6.176 -0.593 -10.598 1.00 87.00 96 THR A N 1
ATOM 765 C CA . THR A 1 96 ? -4.825 -1.123 -10.810 1.00 87.00 96 THR A CA 1
ATOM 766 C C . THR A 1 96 ? -4.866 -2.389 -11.661 1.00 87.00 96 THR A C 1
ATOM 768 O O . THR A 1 96 ? -4.096 -2.496 -12.604 1.00 87.00 96 THR A O 1
ATOM 771 N N . TYR A 1 97 ? -5.799 -3.311 -11.417 1.00 83.12 97 TYR A N 1
ATOM 772 C CA . TYR A 1 97 ? -5.940 -4.517 -12.237 1.00 83.12 97 TYR A CA 1
ATOM 773 C C . TYR A 1 97 ? -6.252 -4.218 -13.714 1.00 83.12 97 TYR A C 1
ATOM 775 O O . TYR A 1 97 ? -5.763 -4.919 -14.595 1.00 83.12 97 TYR A O 1
ATOM 783 N N . LEU A 1 98 ? -7.035 -3.173 -13.999 1.00 81.81 98 LEU A N 1
ATOM 784 C CA . LEU A 1 98 ? -7.391 -2.793 -15.370 1.00 81.81 98 LEU A CA 1
ATOM 785 C C . LEU A 1 98 ? -6.282 -2.012 -16.092 1.00 81.81 98 LEU A C 1
ATOM 787 O O . LEU A 1 98 ? -6.124 -2.160 -17.301 1.00 81.81 98 LEU A O 1
ATOM 791 N N . PHE A 1 99 ? -5.529 -1.175 -15.373 1.00 78.69 99 PHE A N 1
ATOM 792 C CA . PHE A 1 99 ? -4.508 -0.304 -15.966 1.00 78.69 99 PHE A CA 1
ATOM 793 C C . PHE A 1 99 ? -3.091 -0.898 -15.946 1.00 78.69 99 PHE A C 1
ATOM 795 O O . PHE A 1 99 ? -2.256 -0.512 -16.768 1.00 78.69 99 PHE A O 1
ATOM 802 N N . LEU A 1 100 ? -2.787 -1.820 -15.028 1.00 77.25 100 LEU A N 1
ATOM 803 C CA . LEU A 1 100 ? -1.446 -2.381 -14.868 1.00 77.25 100 LEU A CA 1
ATOM 804 C C . LEU A 1 100 ? -1.207 -3.508 -15.887 1.00 77.25 100 LEU A C 1
ATOM 806 O O . LEU A 1 100 ? -1.621 -4.649 -15.695 1.00 77.25 100 LEU A O 1
ATOM 810 N N . GLY A 1 101 ? -0.521 -3.184 -16.985 1.00 69.62 101 GLY A N 1
ATOM 811 C CA . GLY A 1 101 ? -0.085 -4.170 -17.978 1.00 69.62 101 GLY A CA 1
ATOM 812 C C . GLY A 1 101 ? 0.965 -5.125 -17.400 1.00 69.62 101 GLY A C 1
ATOM 813 O O . GLY A 1 101 ? 1.945 -4.690 -16.805 1.00 69.62 101 GLY A O 1
ATOM 814 N N . SER A 1 102 ? 0.782 -6.431 -17.588 1.00 65.81 102 SER A N 1
ATOM 815 C CA . SER A 1 102 ? 1.615 -7.474 -16.968 1.00 65.81 102 SER A CA 1
ATOM 816 C C . SER A 1 102 ? 3.069 -7.498 -17.456 1.00 65.81 102 SER A C 1
ATOM 818 O O . SER A 1 102 ? 3.965 -7.853 -16.694 1.00 65.81 102 SER A O 1
ATOM 820 N N . ILE A 1 103 ? 3.316 -7.150 -18.721 1.00 63.06 103 ILE A N 1
ATOM 821 C CA . ILE A 1 103 ? 4.620 -7.266 -19.391 1.00 63.06 103 ILE A CA 1
ATOM 822 C C . ILE A 1 103 ? 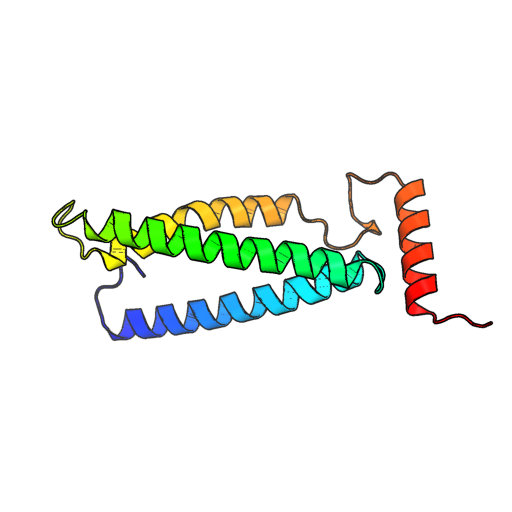4.727 -6.103 -20.381 1.00 63.06 103 ILE A C 1
ATOM 824 O O . ILE A 1 103 ? 3.726 -5.853 -21.053 1.00 63.06 103 ILE A O 1
ATOM 828 N N . PRO A 1 104 ? 5.892 -5.440 -20.546 1.00 63.62 104 PRO A N 1
ATOM 829 C CA . PRO A 1 104 ? 6.066 -4.314 -21.475 1.00 63.62 104 PRO A CA 1
ATOM 830 C C . PRO A 1 104 ? 5.596 -4.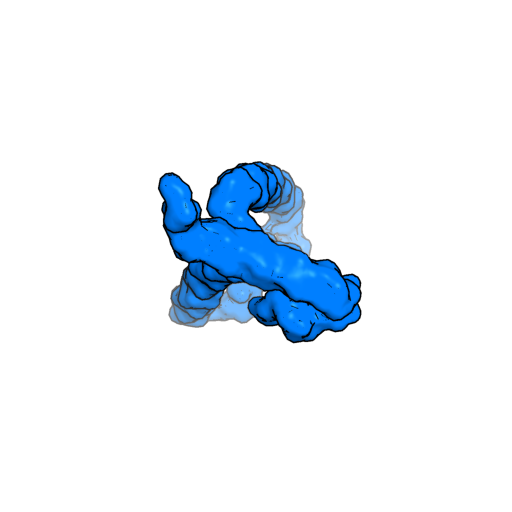589 -22.917 1.00 63.62 104 PRO A C 1
ATOM 832 O O . PRO A 1 104 ? 5.165 -3.677 -23.619 1.00 63.62 104 PRO A O 1
ATOM 835 N N . ASP A 1 105 ? 5.600 -5.853 -23.342 1.00 60.44 105 ASP A N 1
ATOM 836 C CA . ASP A 1 105 ? 5.135 -6.296 -24.661 1.00 60.44 105 ASP A CA 1
ATOM 837 C C . ASP A 1 105 ? 3.598 -6.203 -24.823 1.00 60.44 105 ASP A C 1
ATOM 839 O O . ASP A 1 105 ? 3.065 -5.782 -25.852 1.00 60.44 105 ASP A O 1
ATOM 843 N N . THR A 1 106 ? 2.845 -6.494 -23.759 1.00 62.09 106 THR A N 1
ATOM 844 C CA . THR A 1 106 ? 1.370 -6.597 -23.774 1.00 62.09 106 THR A CA 1
ATOM 845 C C . THR A 1 106 ? 0.662 -5.250 -23.577 1.00 62.09 106 THR A C 1
ATOM 847 O O . THR A 1 106 ? -0.562 -5.152 -23.587 1.00 62.09 106 THR A O 1
ATOM 850 N N . VAL A 1 107 ? 1.427 -4.180 -23.394 1.00 66.75 107 VAL A N 1
ATOM 851 C CA . VAL A 1 107 ? 0.928 -2.866 -22.992 1.00 66.75 107 VAL A CA 1
ATOM 852 C C . VAL A 1 107 ? 0.280 -2.137 -24.162 1.00 66.75 107 VAL A C 1
ATOM 854 O O . VAL A 1 107 ? 0.920 -1.933 -25.188 1.00 66.75 107 VAL A O 1
ATOM 857 N N . GLN A 1 108 ? -0.965 -1.686 -24.029 1.00 61.16 108 GLN A N 1
ATOM 858 C CA . GLN A 1 108 ? -1.644 -0.959 -25.113 1.00 61.16 108 GLN A CA 1
ATOM 859 C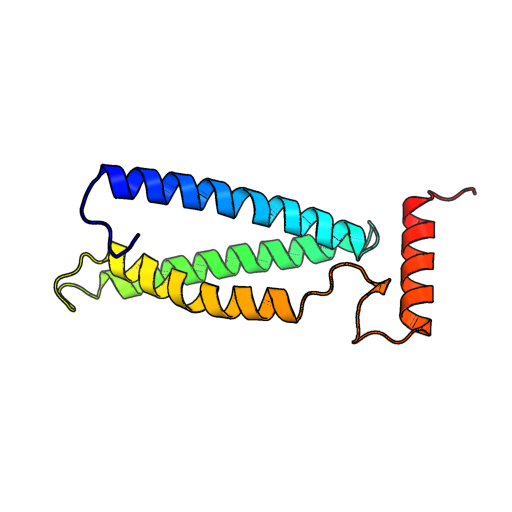 C . GLN A 1 108 ? -1.255 0.525 -25.208 1.00 61.16 108 GLN A C 1
ATOM 861 O O . GLN A 1 108 ? -1.472 1.138 -26.247 1.00 61.16 108 GLN A O 1
ATOM 866 N N . TRP A 1 109 ? -0.667 1.099 -24.153 1.00 69.75 109 TRP A N 1
ATOM 867 C CA . TRP A 1 109 ? -0.277 2.514 -24.118 1.00 69.75 109 TRP A CA 1
ATOM 868 C C . TRP A 1 109 ? 1.112 2.810 -24.708 1.00 69.75 109 TRP A C 1
ATOM 870 O O . TRP A 1 109 ? 1.440 3.978 -24.885 1.00 69.75 109 TRP A O 1
ATOM 880 N N . LEU A 1 110 ? 1.913 1.784 -25.025 1.00 67.38 110 LEU A N 1
ATOM 881 C CA . LEU A 1 110 ? 3.274 1.940 -25.550 1.00 67.38 110 LEU A CA 1
ATOM 882 C C . LEU A 1 110 ? 3.323 1.612 -27.047 1.00 67.38 110 LEU A C 1
ATOM 884 O O . LEU A 1 110 ? 2.750 0.608 -27.483 1.00 67.38 110 LEU A O 1
ATOM 888 N N . ASN A 1 111 ? 4.019 2.427 -27.840 1.00 76.94 111 ASN A N 1
ATOM 889 C CA . ASN A 1 111 ? 4.113 2.209 -29.280 1.00 76.94 111 ASN A CA 1
ATOM 890 C C . ASN A 1 111 ? 5.030 1.010 -29.599 1.00 76.94 111 ASN A C 1
ATOM 892 O O . ASN A 1 111 ? 5.949 0.694 -28.842 1.00 76.94 111 ASN A O 1
ATOM 896 N N . ASN A 1 112 ? 4.828 0.338 -30.737 1.00 75.31 112 ASN A N 1
ATOM 897 C CA . ASN A 1 112 ? 5.578 -0.888 -31.064 1.00 75.31 112 ASN A CA 1
ATOM 898 C C . ASN A 1 112 ? 7.104 -0.660 -31.118 1.00 75.31 112 ASN A C 1
ATOM 900 O O . ASN A 1 112 ? 7.875 -1.519 -30.694 1.00 75.31 112 ASN A O 1
ATOM 904 N N . CYS A 1 113 ? 7.547 0.519 -31.569 1.00 74.50 113 CYS A N 1
ATOM 905 C CA . CYS A 1 113 ? 8.965 0.892 -31.568 1.00 74.50 113 CYS A CA 1
ATOM 906 C C . CYS A 1 113 ? 9.537 1.058 -30.149 1.00 74.50 113 CYS A C 1
ATOM 908 O O . CYS A 1 113 ? 10.668 0.656 -29.888 1.00 74.50 113 CYS A O 1
ATOM 910 N N . GLU A 1 114 ? 8.758 1.621 -29.224 1.00 76.69 114 GLU A N 1
ATOM 911 C CA . GLU A 1 114 ? 9.173 1.845 -27.833 1.00 76.69 114 GLU A CA 1
ATOM 912 C C . GLU A 1 114 ? 9.265 0.524 -27.064 1.00 76.69 114 GLU A C 1
ATOM 914 O O . GLU A 1 114 ? 10.207 0.320 -26.303 1.00 76.69 114 GLU A O 1
ATOM 919 N N . LYS A 1 115 ? 8.346 -0.415 -27.324 1.00 76.94 115 LYS A N 1
ATOM 920 C CA . LYS A 1 115 ? 8.399 -1.776 -26.766 1.00 76.94 115 LYS A CA 1
ATOM 921 C C . LYS A 1 115 ? 9.666 -2.521 -27.176 1.00 76.94 115 LYS A C 1
ATOM 923 O O . LYS A 1 115 ? 10.319 -3.145 -26.338 1.00 76.94 115 LYS A O 1
ATOM 928 N N . LEU A 1 116 ? 10.033 -2.442 -28.456 1.00 76.50 116 LEU A N 1
ATOM 929 C CA . LEU A 1 116 ? 11.258 -3.055 -28.975 1.00 76.50 116 LEU A CA 1
ATOM 930 C C . LEU A 1 116 ? 12.511 -2.425 -28.357 1.00 76.50 116 LEU A C 1
ATOM 932 O O . LEU A 1 116 ? 13.439 -3.135 -27.979 1.00 76.50 116 LEU A O 1
ATOM 936 N N . LEU A 1 117 ? 12.527 -1.101 -28.199 1.00 77.94 117 LEU A N 1
ATOM 937 C CA . LEU A 1 117 ? 13.629 -0.400 -27.542 1.00 77.94 117 LEU A CA 1
ATOM 938 C C . LEU A 1 117 ? 13.762 -0.826 -26.071 1.00 77.94 117 LEU A C 1
ATOM 940 O O . LEU A 1 117 ? 14.856 -1.179 -25.634 1.00 77.94 117 LEU A O 1
ATOM 944 N N . LEU A 1 118 ? 12.655 -0.863 -25.325 1.00 78.56 118 LEU A N 1
ATOM 945 C CA . LEU A 1 118 ? 12.652 -1.229 -23.908 1.00 78.56 118 LEU A CA 1
ATOM 946 C C . LEU A 1 118 ? 13.093 -2.686 -23.685 1.00 78.56 118 LEU A C 1
ATOM 948 O O . LEU A 1 118 ? 13.906 -2.963 -22.807 1.00 78.56 118 LEU A O 1
ATOM 952 N N . THR A 1 119 ? 12.601 -3.620 -24.503 1.00 78.31 119 THR A N 1
ATOM 953 C CA . THR A 1 119 ? 12.973 -5.045 -24.413 1.00 78.31 119 THR A CA 1
ATOM 954 C C . THR A 1 119 ? 14.440 -5.292 -24.759 1.00 78.31 119 THR A C 1
ATOM 956 O O . THR A 1 119 ? 15.078 -6.125 -24.113 1.00 78.31 119 THR A O 1
ATOM 959 N N . ASN A 1 120 ? 15.003 -4.547 -25.715 1.00 78.69 120 ASN A N 1
ATOM 960 C CA . ASN A 1 120 ? 16.431 -4.611 -26.027 1.00 78.69 120 ASN A CA 1
ATOM 961 C C . ASN A 1 120 ? 17.291 -4.071 -24.874 1.00 78.69 120 ASN A C 1
ATOM 963 O O . ASN A 1 120 ? 18.228 -4.751 -24.464 1.00 78.69 120 ASN A O 1
ATOM 967 N N . LEU A 1 121 ? 16.929 -2.924 -24.284 1.00 79.50 121 LEU A N 1
ATOM 968 C CA . LEU A 1 121 ? 17.639 -2.363 -23.124 1.00 79.50 121 LEU A CA 1
ATOM 969 C C . LEU A 1 121 ? 17.607 -3.300 -21.908 1.00 79.50 121 LEU A C 1
ATOM 971 O O . LEU A 1 121 ? 18.631 -3.522 -21.264 1.00 79.50 121 LEU A O 1
ATOM 975 N N . LEU A 1 122 ? 16.444 -3.890 -21.611 1.00 81.00 122 LEU A N 1
ATOM 976 C CA . LEU A 1 122 ? 16.302 -4.857 -20.518 1.00 81.00 122 LEU A CA 1
ATOM 977 C C . LEU A 1 122 ? 17.121 -6.131 -20.780 1.00 81.00 122 LEU A C 1
ATOM 979 O O . LEU A 1 122 ? 17.714 -6.684 -19.852 1.00 81.00 122 LEU A O 1
ATOM 983 N N . ARG A 1 123 ? 17.199 -6.590 -22.038 1.00 77.19 123 ARG A N 1
ATOM 984 C CA . ARG A 1 123 ? 18.024 -7.744 -22.431 1.00 77.19 123 ARG A CA 1
ATOM 985 C C . ARG A 1 123 ? 19.519 -7.451 -22.294 1.00 77.19 123 ARG A C 1
ATOM 987 O O . ARG A 1 123 ? 20.245 -8.318 -21.817 1.00 77.19 123 ARG A O 1
ATOM 994 N N . GLU A 1 124 ? 19.976 -6.258 -22.668 1.00 81.06 124 GLU A N 1
ATOM 995 C CA . GLU A 1 124 ? 21.373 -5.838 -22.489 1.00 81.06 124 GLU A CA 1
ATOM 996 C C . GLU A 1 124 ? 21.765 -5.739 -21.003 1.00 81.06 124 GLU A C 1
ATOM 998 O O . GLU A 1 124 ? 22.852 -6.176 -20.622 1.00 81.06 124 GLU A O 1
ATOM 1003 N N . ASP A 1 125 ? 20.869 -5.239 -20.144 1.00 76.81 125 ASP A N 1
ATOM 1004 C CA . ASP A 1 125 ? 21.100 -5.139 -18.693 1.00 76.81 125 ASP A CA 1
ATOM 1005 C C . ASP A 1 125 ? 21.056 -6.514 -17.988 1.00 76.81 125 ASP A C 1
ATOM 1007 O O . ASP A 1 125 ? 21.791 -6.758 -17.023 1.00 76.81 125 ASP A O 1
ATOM 1011 N N . ALA A 1 126 ? 20.242 -7.451 -18.493 1.00 72.56 126 ALA A N 1
ATOM 1012 C CA . ALA A 1 126 ? 20.189 -8.837 -18.019 1.00 72.56 126 ALA A CA 1
ATOM 1013 C C . ALA A 1 126 ? 21.373 -9.688 -18.514 1.00 72.56 126 ALA A C 1
ATOM 1015 O O . ALA A 1 126 ? 21.839 -10.572 -17.795 1.00 72.56 126 ALA A O 1
ATOM 1016 N N . GLY A 1 127 ? 21.859 -9.412 -19.728 1.00 66.75 127 GLY A N 1
ATOM 1017 C CA . GLY A 1 127 ? 22.896 -10.169 -20.427 1.00 66.75 127 GLY A CA 1
ATOM 1018 C C . GLY A 1 127 ? 24.334 -9.813 -20.064 1.00 66.75 127 GLY A C 1
ATOM 1019 O O . GLY A 1 127 ? 25.228 -10.400 -20.657 1.00 66.75 127 GLY A O 1
ATOM 1020 N N . GLY A 1 128 ? 24.554 -8.883 -19.124 1.00 54.06 128 GLY A N 1
ATOM 1021 C CA . GLY A 1 128 ? 25.856 -8.574 -18.527 1.00 54.06 128 GLY A CA 1
ATOM 1022 C C . GLY A 1 128 ? 26.988 -8.453 -19.544 1.00 54.06 128 GLY A C 1
ATOM 1023 O O . GLY A 1 128 ? 27.675 -9.437 -19.772 1.00 54.06 128 GLY A O 1
ATOM 1024 N N . LYS A 1 129 ? 27.175 -7.254 -20.120 1.00 43.00 129 LYS A N 1
ATOM 1025 C CA . LYS A 1 129 ? 28.343 -6.830 -20.924 1.00 43.00 129 LYS A CA 1
ATOM 1026 C C . LYS A 1 129 ? 29.326 -7.966 -21.263 1.00 43.00 129 LYS A C 1
ATOM 1028 O O . LYS A 1 129 ? 30.258 -8.225 -20.507 1.00 43.00 129 LYS A O 1
ATOM 1033 N N . LEU A 1 130 ? 29.170 -8.582 -22.433 1.00 48.50 130 LEU A N 1
ATOM 1034 C CA . LEU A 1 130 ? 30.309 -9.203 -23.110 1.00 48.50 130 LEU A CA 1
ATOM 1035 C C . LEU A 1 130 ? 31.179 -8.074 -23.685 1.00 48.50 130 LEU A C 1
ATOM 1037 O O . LEU A 1 130 ? 31.115 -7.789 -24.877 1.00 48.50 130 LEU A O 1
ATOM 1041 N N . GLN A 1 131 ? 31.921 -7.386 -22.816 1.00 35.25 131 GLN A N 1
ATOM 1042 C CA . GLN A 1 131 ? 33.070 -6.548 -23.166 1.00 35.25 131 GLN A CA 1
ATOM 1043 C C . GLN A 1 131 ? 34.110 -6.637 -22.058 1.00 35.25 131 GLN A C 1
ATOM 1045 O O . GLN A 1 131 ? 33.742 -6.347 -20.897 1.00 35.25 131 GLN A O 1
#

Foldseek 3Di:
DLPDDDPVVVVVVVVVVVVVVVCVVVVVLVQLLQQDFPVCSVVVVVVVVVVVVVVVVVLVVVLVVLVVPPPDPPGDSVSVSCCVVVVVVVVVVVVCVVQPDRHLCRHPVDDPVRSVVRVVVSCPSVVPDPD